Protein AF-A0A7W2XTS5-F1 (afdb_monomer_lite)

Radius of gyration: 16.63 Å; chains: 1; bounding box: 40×27×44 Å

pLDDT: mean 89.91, std 9.78, range [49.19, 97.5]

Sequence (114 aa):
MSKLELIIAEYVSNAEVHASKCEELITEQGLADALEYCQNHKIDPPQCSLTAKSSNAVNLRANAKRMLSEIKWWSRRLEIKAVQDFEMAKIKSGQTSSFISEEAYEYQQNKRVK

Secondary structure (DSSP, 8-state):
--HHHHHHHHHHHTHHHHHHHHHHHHHHT-HHHHHHHHHHTT-PPP---SS--SHHHHHHHHHHHHHHT-HHHHHHHHHHHHHHHHHHHHHHTTS--SSS-HHHHHHHHHHH--

Structure (mmCIF, N/CA/C/O backbone):
data_AF-A0A7W2XTS5-F1
#
_entry.id   AF-A0A7W2XTS5-F1
#
loop_
_atom_site.group_PDB
_atom_site.id
_atom_site.type_symbol
_atom_site.label_atom_id
_atom_site.label_alt_id
_atom_site.label_comp_id
_atom_site.label_asym_id
_atom_site.label_entity_id
_atom_site.label_seq_id
_atom_site.pdbx_PDB_ins_code
_atom_site.Cartn_x
_atom_site.Cartn_y
_atom_site.Cartn_z
_atom_site.occupancy
_atom_site.B_iso_or_equiv
_atom_site.auth_seq_id
_atom_site.auth_comp_id
_atom_site.auth_asym_id
_atom_site.auth_atom_id
_atom_site.pdbx_PDB_model_num
ATOM 1 N N . MET A 1 1 ? 14.884 10.983 -17.966 1.00 65.75 1 MET A N 1
ATOM 2 C CA . MET A 1 1 ? 14.099 10.043 -17.150 1.00 65.75 1 MET A CA 1
ATOM 3 C C . MET A 1 1 ? 14.336 8.644 -17.678 1.00 65.75 1 MET A C 1
ATOM 5 O O . MET A 1 1 ? 14.203 8.450 -18.882 1.00 65.75 1 MET A O 1
ATOM 9 N N . SER A 1 2 ? 14.755 7.712 -16.826 1.00 84.94 2 SER A N 1
ATOM 10 C CA . SER A 1 2 ? 14.965 6.308 -17.195 1.00 84.94 2 SER A CA 1
ATOM 11 C C . SER A 1 2 ? 13.630 5.574 -17.384 1.00 84.94 2 SER A C 1
ATOM 13 O O . SER A 1 2 ? 12.576 6.042 -16.949 1.00 84.94 2 SER A O 1
ATOM 15 N N . LYS A 1 3 ? 13.661 4.393 -18.018 1.00 87.31 3 LYS A N 1
ATOM 16 C CA . LYS A 1 3 ? 12.468 3.540 -18.172 1.00 87.31 3 LYS A CA 1
ATOM 17 C C . LYS A 1 3 ? 11.838 3.190 -16.817 1.00 87.31 3 LYS A C 1
ATOM 19 O O . LYS A 1 3 ? 10.618 3.187 -16.698 1.00 87.31 3 LYS A O 1
ATOM 24 N N . LEU A 1 4 ? 12.667 2.931 -15.806 1.00 87.62 4 LEU A N 1
ATOM 25 C CA . LEU A 1 4 ? 12.215 2.643 -14.448 1.00 87.62 4 LEU A CA 1
ATOM 26 C C . LEU A 1 4 ? 11.528 3.859 -13.808 1.00 87.62 4 LEU A C 1
ATOM 28 O O . LEU A 1 4 ? 10.472 3.708 -13.204 1.00 87.62 4 LEU A O 1
ATOM 32 N N . GLU A 1 5 ? 12.069 5.068 -13.986 1.00 88.25 5 GLU A N 1
ATOM 33 C CA . GLU A 1 5 ? 11.455 6.295 -13.456 1.00 88.25 5 GLU A CA 1
ATOM 34 C C . GLU A 1 5 ? 10.063 6.562 -14.047 1.00 88.25 5 GLU A C 1
ATOM 36 O O . GLU A 1 5 ? 9.175 7.014 -13.326 1.00 88.25 5 GLU A O 1
ATOM 41 N N . LEU A 1 6 ? 9.850 6.247 -15.330 1.00 90.62 6 LEU A N 1
ATOM 42 C CA . LEU A 1 6 ? 8.535 6.368 -15.970 1.00 90.62 6 LEU A CA 1
ATOM 43 C C . LEU A 1 6 ? 7.521 5.370 -15.394 1.00 90.62 6 LEU A C 1
ATOM 45 O O . LEU A 1 6 ? 6.404 5.763 -15.070 1.00 90.62 6 LEU A O 1
ATOM 49 N N . ILE A 1 7 ? 7.923 4.108 -15.205 1.00 91.56 7 ILE A N 1
ATOM 50 C CA . ILE A 1 7 ? 7.065 3.074 -14.600 1.00 91.56 7 ILE A CA 1
ATOM 51 C C . ILE A 1 7 ? 6.717 3.446 -13.154 1.00 91.56 7 ILE A C 1
ATOM 53 O O . ILE A 1 7 ? 5.571 3.323 -12.730 1.00 91.56 7 ILE A O 1
ATOM 57 N N . ILE A 1 8 ? 7.691 3.950 -12.392 1.00 91.69 8 ILE A N 1
ATOM 58 C CA . ILE A 1 8 ? 7.458 4.432 -11.028 1.00 91.69 8 ILE A CA 1
ATOM 59 C C . ILE A 1 8 ? 6.450 5.584 -11.026 1.00 91.69 8 ILE A C 1
ATOM 61 O O . ILE A 1 8 ? 5.528 5.574 -10.213 1.00 91.69 8 ILE A O 1
ATOM 65 N N . ALA A 1 9 ? 6.600 6.563 -11.922 1.00 91.62 9 ALA A N 1
ATOM 66 C CA . ALA A 1 9 ? 5.674 7.688 -12.014 1.00 91.62 9 ALA A CA 1
ATOM 67 C C . ALA A 1 9 ? 4.243 7.226 -12.337 1.00 91.62 9 ALA A C 1
ATOM 69 O O . ALA A 1 9 ? 3.296 7.707 -11.716 1.00 91.62 9 ALA A O 1
ATOM 70 N N . GLU A 1 10 ? 4.087 6.252 -13.239 1.00 92.75 10 GLU A N 1
ATOM 71 C CA . GLU A 1 10 ? 2.794 5.644 -13.565 1.00 92.75 10 GLU A CA 1
ATOM 72 C C . GLU A 1 10 ? 2.160 4.977 -12.336 1.00 92.75 10 GLU A C 1
ATOM 74 O O . GLU A 1 10 ? 1.020 5.279 -11.985 1.00 92.75 10 GLU A O 1
ATOM 79 N N . TYR A 1 11 ? 2.911 4.146 -11.611 1.00 93.44 11 TYR A N 1
ATOM 80 C CA . TYR A 1 11 ? 2.419 3.489 -10.397 1.00 93.44 11 TYR A CA 1
ATOM 81 C C . TYR A 1 11 ? 2.027 4.502 -9.319 1.00 93.44 11 TYR A C 1
ATOM 83 O O . TYR A 1 11 ? 0.949 4.412 -8.736 1.00 93.44 11 TYR A O 1
ATOM 91 N N . VAL A 1 12 ? 2.889 5.487 -9.062 1.00 94.19 12 VAL A N 1
ATOM 92 C CA . VAL A 1 12 ? 2.682 6.498 -8.017 1.00 94.19 12 VAL A CA 1
ATOM 93 C C . VAL A 1 12 ? 1.521 7.437 -8.351 1.00 94.19 12 VAL A C 1
ATOM 95 O O . VAL A 1 12 ? 0.863 7.908 -7.424 1.00 94.19 12 VAL A O 1
ATOM 98 N N . SER A 1 13 ? 1.213 7.662 -9.633 1.00 93.69 13 SER A N 1
ATOM 99 C CA . SER A 1 13 ? 0.061 8.479 -10.043 1.00 93.69 13 SER A CA 1
ATOM 100 C C . SER A 1 13 ? -1.280 7.929 -9.538 1.00 93.69 13 SER A C 1
ATOM 102 O O . SER A 1 13 ? -2.201 8.697 -9.278 1.00 93.69 13 SER A O 1
ATOM 104 N N . ASN A 1 14 ? -1.360 6.619 -9.279 1.00 94.44 14 ASN A N 1
ATOM 105 C CA . ASN A 1 14 ? -2.556 5.965 -8.745 1.00 94.44 14 ASN A CA 1
ATOM 106 C C . ASN A 1 14 ? -2.645 5.999 -7.207 1.00 94.44 14 ASN A C 1
ATOM 108 O O . ASN A 1 14 ? -3.614 5.498 -6.638 1.00 94.44 14 ASN A O 1
ATOM 112 N N . ALA A 1 15 ? -1.658 6.569 -6.505 1.00 96.50 15 ALA A N 1
ATOM 113 C CA . ALA A 1 15 ? -1.612 6.551 -5.040 1.00 96.50 15 ALA A CA 1
ATOM 114 C C . ALA A 1 15 ? -2.839 7.205 -4.388 1.00 96.50 15 ALA A C 1
ATOM 116 O O . ALA A 1 15 ? -3.326 6.709 -3.373 1.00 96.50 15 ALA A O 1
ATOM 117 N N . GLU A 1 16 ? -3.348 8.288 -4.976 1.00 96.75 16 GLU A N 1
ATOM 118 C CA . GLU A 1 16 ? -4.557 8.966 -4.501 1.00 96.75 16 GLU A CA 1
ATOM 119 C C . GLU A 1 16 ? -5.791 8.069 -4.627 1.00 96.75 16 GLU A C 1
ATOM 121 O O . GLU A 1 16 ? -6.523 7.901 -3.657 1.00 96.75 16 GLU A O 1
ATOM 126 N N . VAL A 1 17 ? -5.949 7.388 -5.766 1.00 97.25 17 VAL A N 1
ATOM 127 C CA . VAL A 1 17 ? -7.052 6.443 -6.001 1.00 97.25 17 VAL A CA 1
ATOM 128 C C . VAL A 1 17 ? -7.053 5.328 -4.954 1.00 97.25 17 VAL A C 1
ATOM 130 O O . VAL A 1 17 ? -8.101 5.001 -4.399 1.00 97.25 17 VAL A O 1
ATOM 133 N N . HIS A 1 18 ? -5.887 4.755 -4.639 1.00 97.50 18 HIS A N 1
ATOM 134 C CA . HIS A 1 18 ? -5.795 3.717 -3.609 1.00 97.50 18 HIS A CA 1
ATOM 135 C C . HIS A 1 18 ? -6.086 4.254 -2.201 1.00 97.50 18 HIS A C 1
ATOM 137 O O . HIS A 1 18 ? -6.780 3.582 -1.437 1.00 97.50 18 HIS A O 1
ATOM 143 N N . ALA A 1 19 ? -5.600 5.453 -1.866 1.00 97.31 19 ALA A N 1
ATOM 144 C CA . ALA A 1 19 ? -5.856 6.085 -0.575 1.00 97.31 19 ALA A CA 1
ATOM 145 C C . ALA A 1 19 ? -7.354 6.346 -0.363 1.00 97.31 19 ALA A C 1
ATOM 147 O O . ALA A 1 19 ? -7.914 5.911 0.646 1.00 97.31 19 ALA A O 1
ATOM 148 N N . SER A 1 20 ? -8.014 6.962 -1.349 1.00 97.44 20 SER A N 1
ATOM 149 C CA . SER A 1 20 ? -9.459 7.199 -1.325 1.00 97.44 20 SER A CA 1
ATOM 150 C C . SER A 1 20 ? -10.237 5.888 -1.265 1.00 97.44 20 SER A C 1
ATOM 152 O O . SER A 1 20 ? -11.152 5.754 -0.455 1.00 97.44 20 SER A O 1
ATOM 154 N N . LYS A 1 21 ? -9.837 4.869 -2.041 1.00 97.50 21 LYS A N 1
ATOM 155 C CA . LYS A 1 21 ? -10.543 3.585 -2.015 1.00 97.50 21 LYS A CA 1
ATOM 156 C C . LYS A 1 21 ? -10.448 2.892 -0.658 1.00 97.50 21 LYS A C 1
ATOM 158 O O . LYS A 1 21 ? -11.423 2.308 -0.193 1.00 97.50 21 LYS A O 1
ATOM 163 N N . CYS A 1 22 ? -9.292 2.952 -0.005 1.00 97.00 22 CYS A N 1
ATOM 164 C CA . CYS A 1 22 ? -9.147 2.402 1.337 1.00 97.00 22 CYS A CA 1
ATOM 165 C C . CYS A 1 22 ? -9.928 3.191 2.386 1.00 97.00 22 CYS A C 1
ATOM 167 O O . CYS A 1 22 ? -10.458 2.576 3.307 1.00 97.00 22 CYS A O 1
ATOM 169 N N . GLU A 1 23 ? -10.034 4.512 2.256 1.00 97.06 23 GLU A N 1
ATOM 170 C CA . GLU A 1 23 ? -10.881 5.326 3.130 1.00 97.06 23 GLU A CA 1
ATOM 171 C C . GLU A 1 23 ? -12.365 4.935 3.023 1.00 97.06 23 GLU A C 1
ATOM 173 O O . GLU A 1 23 ? -13.020 4.740 4.052 1.00 97.06 23 GLU A O 1
ATOM 178 N N . GLU A 1 24 ? -12.864 4.712 1.802 1.00 97.50 24 GLU A N 1
ATOM 179 C CA . GLU A 1 24 ? -14.210 4.172 1.561 1.00 97.50 24 GLU A CA 1
ATOM 180 C C . GLU A 1 24 ? -14.386 2.799 2.223 1.00 97.50 24 GLU A C 1
ATOM 182 O O . GLU A 1 24 ? -15.290 2.610 3.038 1.00 97.50 24 GLU A O 1
ATOM 187 N N . LEU A 1 25 ? -13.482 1.850 1.944 1.00 97.38 25 LEU A N 1
ATOM 188 C CA . LEU A 1 25 ? -13.553 0.490 2.492 1.00 97.38 25 LEU A CA 1
ATOM 189 C C . LEU A 1 25 ? -13.539 0.490 4.024 1.00 97.38 25 LEU A C 1
ATOM 191 O O . LEU A 1 25 ? -14.336 -0.208 4.647 1.00 97.38 25 LEU A O 1
ATOM 195 N N . ILE A 1 26 ? -12.679 1.304 4.646 1.00 96.38 26 ILE A N 1
ATOM 196 C CA . ILE A 1 26 ? -12.596 1.432 6.109 1.00 96.38 26 ILE A CA 1
ATOM 197 C C . ILE A 1 26 ? -13.909 1.944 6.704 1.00 96.38 26 ILE A C 1
ATOM 199 O O . ILE A 1 26 ? -14.261 1.541 7.818 1.00 96.38 26 ILE A O 1
ATOM 203 N N . THR A 1 27 ? -14.591 2.840 5.993 1.00 95.75 27 THR A N 1
ATOM 204 C CA . THR A 1 27 ? -15.829 3.481 6.441 1.00 95.75 27 THR A CA 1
ATOM 205 C C . THR A 1 27 ? -17.035 2.559 6.276 1.00 95.75 27 THR A C 1
ATOM 207 O O . THR A 1 27 ? -17.866 2.484 7.179 1.00 95.75 27 THR A O 1
ATOM 210 N N . GLU A 1 28 ? -17.120 1.832 5.162 1.00 96.00 28 GLU A N 1
ATOM 211 C CA . GLU A 1 28 ? -18.292 1.020 4.812 1.00 96.00 28 GLU A CA 1
ATOM 212 C C . GLU A 1 28 ? -18.222 -0.422 5.330 1.00 96.00 28 GLU A C 1
ATOM 214 O O . GLU A 1 28 ? -19.217 -0.956 5.818 1.00 96.00 28 GLU A O 1
ATOM 219 N N . GLN A 1 29 ? -17.060 -1.064 5.204 1.00 94.25 29 GLN A N 1
ATOM 220 C CA . GLN A 1 29 ? -16.895 -2.517 5.375 1.00 94.25 29 GLN A CA 1
ATOM 221 C C . GLN A 1 29 ? -15.962 -2.838 6.550 1.00 94.25 29 GLN A C 1
ATOM 223 O O . GLN A 1 29 ? -16.188 -3.770 7.322 1.00 94.25 29 GLN A O 1
ATOM 228 N N . GLY A 1 30 ? -14.977 -1.969 6.774 1.00 94.44 30 GLY A N 1
ATOM 229 C CA . GLY A 1 30 ? -14.073 -2.002 7.908 1.00 94.44 30 GLY A CA 1
ATOM 230 C C . GLY A 1 30 ? -12.610 -2.154 7.505 1.00 94.44 30 GLY A C 1
ATOM 231 O O . GLY A 1 30 ? -12.216 -2.118 6.344 1.00 94.44 30 GLY A O 1
ATOM 232 N N . LEU A 1 31 ? -11.751 -2.293 8.520 1.00 95.88 31 LEU A N 1
ATOM 233 C CA . LEU A 1 31 ? -10.302 -2.371 8.309 1.00 95.88 31 LEU A CA 1
ATOM 234 C C . LEU A 1 31 ? -9.876 -3.678 7.621 1.00 95.88 31 LEU A C 1
ATOM 236 O O . LEU A 1 31 ? -8.864 -3.677 6.932 1.00 95.88 31 LEU A O 1
ATOM 240 N N . ALA A 1 32 ? -10.605 -4.779 7.816 1.00 96.50 32 ALA A N 1
ATOM 241 C CA . ALA A 1 32 ? -10.241 -6.074 7.242 1.00 96.50 32 ALA A CA 1
ATOM 242 C C . ALA A 1 32 ? -10.207 -6.015 5.706 1.00 96.50 32 ALA A C 1
ATOM 244 O O . ALA A 1 32 ? -9.181 -6.349 5.115 1.00 96.50 32 ALA A O 1
ATOM 245 N N . ASP A 1 33 ? -11.259 -5.477 5.089 1.00 97.00 33 ASP A N 1
ATOM 246 C CA . ASP A 1 33 ? -11.384 -5.343 3.635 1.00 97.00 33 ASP A CA 1
ATOM 247 C C . ASP A 1 33 ? -10.331 -4.400 3.048 1.00 97.00 33 ASP A C 1
ATOM 249 O O . ASP A 1 33 ? -9.759 -4.659 1.992 1.00 97.00 33 ASP A O 1
ATOM 253 N N . ALA A 1 34 ? -9.988 -3.326 3.764 1.00 96.88 34 ALA A N 1
ATOM 254 C CA . ALA A 1 34 ? -8.921 -2.425 3.337 1.00 96.88 34 ALA A CA 1
ATOM 255 C C . ALA A 1 34 ? -7.527 -3.089 3.379 1.00 96.88 34 ALA A C 1
ATOM 257 O O . ALA A 1 34 ? -6.681 -2.814 2.524 1.00 96.88 34 ALA A O 1
ATOM 258 N N . LEU A 1 35 ? -7.274 -3.985 4.341 1.00 96.62 35 LEU A N 1
ATOM 259 C CA . LEU A 1 35 ? -6.036 -4.775 4.382 1.00 96.62 35 LEU A CA 1
ATOM 260 C C . LEU A 1 35 ? -6.012 -5.828 3.265 1.00 96.62 35 LEU A C 1
ATOM 262 O O . LEU A 1 35 ? -4.971 -6.019 2.634 1.00 96.62 35 LEU A O 1
ATOM 266 N N . GLU A 1 36 ? -7.145 -6.473 2.989 1.00 96.94 36 GLU A N 1
ATOM 267 C CA . GLU A 1 36 ? -7.287 -7.429 1.887 1.00 96.94 36 GLU A CA 1
ATOM 268 C C . GLU A 1 36 ? -7.095 -6.749 0.524 1.00 96.94 36 GLU A C 1
ATOM 270 O O . GLU A 1 36 ? -6.370 -7.256 -0.333 1.00 96.94 36 GLU A O 1
ATOM 275 N N . TYR A 1 37 ? -7.639 -5.543 0.346 1.00 97.25 37 TYR A N 1
ATOM 276 C CA . TYR A 1 37 ? -7.427 -4.726 -0.847 1.00 97.25 37 TYR A CA 1
ATOM 277 C C . TYR A 1 37 ? -5.935 -4.516 -1.146 1.00 97.25 37 TYR A C 1
ATOM 279 O O . TYR A 1 37 ? -5.510 -4.656 -2.296 1.00 97.25 37 TYR A O 1
ATOM 287 N N . CYS A 1 38 ? -5.117 -4.253 -0.121 1.00 96.06 38 CYS A N 1
ATOM 288 C CA . CYS A 1 38 ? -3.664 -4.136 -0.278 1.00 96.06 38 CYS A CA 1
ATOM 289 C C . CYS A 1 38 ? -3.036 -5.448 -0.766 1.00 96.06 38 CYS A C 1
ATOM 291 O O . CYS A 1 38 ? -2.257 -5.452 -1.721 1.00 96.06 38 CYS A O 1
ATOM 293 N N . GLN A 1 39 ? -3.410 -6.572 -0.150 1.00 95.19 39 GLN A N 1
ATOM 294 C CA . GLN A 1 39 ? -2.888 -7.897 -0.500 1.00 95.19 39 GLN A CA 1
ATOM 295 C C . GLN A 1 39 ? -3.261 -8.306 -1.930 1.00 95.19 39 GLN A C 1
ATOM 297 O O . GLN A 1 39 ? -2.427 -8.861 -2.653 1.00 95.19 39 GLN A O 1
ATOM 302 N N . ASN A 1 40 ? -4.474 -7.971 -2.373 1.00 96.25 40 ASN A N 1
ATOM 303 C CA . ASN A 1 40 ? -4.929 -8.192 -3.746 1.00 96.25 40 ASN A CA 1
ATOM 304 C C . ASN A 1 40 ? -4.082 -7.411 -4.760 1.00 96.25 40 ASN A C 1
ATOM 306 O O . ASN A 1 40 ? -3.740 -7.942 -5.817 1.00 96.25 40 ASN A O 1
ATOM 310 N N . HIS A 1 41 ? -3.622 -6.216 -4.386 1.00 94.31 41 HIS A N 1
ATOM 311 C CA . HIS A 1 41 ? -2.675 -5.412 -5.165 1.00 94.31 41 HIS A CA 1
ATOM 312 C C . HIS A 1 41 ? -1.203 -5.797 -4.949 1.00 94.31 41 HIS A C 1
ATOM 314 O O . HIS A 1 41 ? -0.308 -5.114 -5.446 1.00 94.31 41 HIS A O 1
ATOM 320 N N . LYS A 1 42 ? -0.927 -6.902 -4.242 1.00 94.50 42 LYS A N 1
ATOM 321 C CA . LYS A 1 42 ? 0.431 -7.365 -3.903 1.00 94.50 42 LYS A CA 1
ATOM 322 C C . LYS A 1 42 ? 1.250 -6.301 -3.165 1.00 94.50 42 LYS A C 1
ATOM 324 O O . LYS A 1 42 ? 2.453 -6.184 -3.377 1.00 94.50 42 LYS A O 1
ATOM 329 N N . ILE A 1 43 ? 0.587 -5.514 -2.322 1.00 94.38 43 ILE A N 1
ATOM 330 C CA . ILE A 1 43 ? 1.210 -4.535 -1.436 1.00 94.38 43 ILE A CA 1
ATOM 331 C C . ILE A 1 43 ? 1.080 -5.038 -0.007 1.00 94.38 43 ILE A C 1
ATOM 333 O O . ILE A 1 43 ? -0.017 -5.353 0.452 1.00 94.38 43 ILE A O 1
ATOM 337 N N . ASP A 1 44 ? 2.205 -5.078 0.705 1.00 93.12 44 ASP A N 1
ATOM 338 C CA . ASP A 1 44 ? 2.222 -5.492 2.103 1.00 93.12 44 ASP A CA 1
ATOM 339 C C . ASP A 1 44 ? 1.446 -4.490 2.972 1.00 93.12 44 ASP A C 1
ATOM 341 O O . ASP A 1 44 ? 1.856 -3.323 3.093 1.00 93.12 44 ASP A O 1
ATOM 345 N N . PRO A 1 45 ? 0.337 -4.918 3.602 1.00 93.69 45 PRO A N 1
ATOM 346 C CA . PRO A 1 45 ? -0.471 -4.027 4.412 1.00 93.69 45 PRO A CA 1
ATOM 347 C C . PRO A 1 45 ? 0.224 -3.671 5.738 1.00 93.69 45 PRO A C 1
ATOM 349 O O . PRO A 1 45 ? 1.119 -4.392 6.208 1.00 93.69 45 PRO A O 1
ATOM 352 N N . PRO A 1 46 ? -0.207 -2.583 6.405 1.00 94.25 46 PRO A N 1
ATOM 353 C CA . PRO A 1 46 ? 0.210 -2.283 7.768 1.00 94.25 46 PRO A CA 1
ATOM 354 C C . PRO A 1 46 ? -0.101 -3.449 8.714 1.00 94.25 46 PRO A C 1
ATOM 356 O O . PRO A 1 46 ? -1.211 -3.979 8.743 1.00 94.25 46 PRO A O 1
ATOM 359 N N . GLN A 1 47 ? 0.889 -3.840 9.513 1.00 93.12 47 GLN A N 1
ATOM 360 C CA . GLN A 1 47 ? 0.765 -4.978 10.417 1.00 93.12 47 GLN A CA 1
ATOM 361 C C . GLN A 1 47 ? -0.062 -4.595 11.646 1.00 93.12 47 GLN A C 1
ATOM 363 O O . GLN A 1 47 ? 0.347 -3.764 12.459 1.00 93.12 47 GLN A O 1
ATOM 368 N N . CYS A 1 48 ? -1.227 -5.217 11.798 1.00 94.19 48 CYS A N 1
ATOM 369 C CA . CYS A 1 48 ? -2.057 -5.080 12.986 1.00 94.19 48 CYS A CA 1
ATOM 370 C C . CYS A 1 48 ? -2.845 -6.368 13.247 1.00 94.19 48 CYS A C 1
ATOM 372 O O . CYS A 1 48 ? -3.130 -7.141 12.335 1.00 94.19 48 CYS A O 1
ATOM 374 N N . SER A 1 49 ? -3.202 -6.606 14.510 1.00 92.88 49 SER A N 1
ATOM 375 C CA . SER A 1 49 ? -4.109 -7.697 14.866 1.00 92.88 49 SER A CA 1
ATOM 376 C C . SER A 1 49 ? -5.552 -7.201 14.837 1.00 92.88 49 SER A C 1
ATOM 378 O O . SER A 1 49 ? -5.893 -6.233 15.524 1.00 92.88 49 SER A O 1
ATOM 380 N N . LEU A 1 50 ? -6.402 -7.889 14.072 1.00 92.62 50 LEU A N 1
ATOM 381 C CA . LEU A 1 50 ? -7.830 -7.579 13.974 1.00 92.62 50 LEU A CA 1
ATOM 382 C C . LEU A 1 50 ? -8.625 -8.029 15.208 1.00 92.62 50 LEU A C 1
ATOM 384 O O . LEU A 1 50 ? -9.624 -7.406 15.554 1.00 92.62 50 LEU A O 1
ATOM 388 N N . THR A 1 51 ? -8.169 -9.078 15.895 1.00 93.69 51 THR A N 1
ATOM 389 C CA . THR A 1 51 ? -8.915 -9.738 16.980 1.00 93.69 51 THR A CA 1
ATOM 390 C C . THR A 1 51 ? -8.383 -9.420 18.376 1.00 93.69 51 THR A C 1
ATOM 392 O O . THR A 1 51 ? -9.111 -9.565 19.360 1.00 93.69 51 THR A O 1
ATOM 395 N N . ALA A 1 52 ? -7.131 -8.967 18.498 1.00 94.50 52 ALA A N 1
ATOM 396 C CA . ALA A 1 52 ? -6.552 -8.651 19.796 1.00 94.50 52 ALA A CA 1
ATOM 397 C C . ALA A 1 52 ? -7.231 -7.431 20.449 1.00 94.50 52 ALA A C 1
ATOM 399 O O . ALA A 1 52 ? -7.460 -6.384 19.829 1.00 94.50 52 ALA A O 1
ATOM 400 N N . LYS A 1 53 ? -7.514 -7.572 21.750 1.00 93.94 53 LYS A N 1
ATOM 401 C CA . LYS A 1 53 ? -8.239 -6.586 22.570 1.00 93.94 53 LYS A CA 1
ATOM 402 C C . LYS A 1 53 ? -7.332 -5.662 23.391 1.00 93.94 53 LYS A C 1
ATOM 404 O O . LYS A 1 53 ? -7.836 -4.809 24.110 1.00 93.94 53 LYS A O 1
ATOM 409 N N . SER A 1 54 ? -6.010 -5.828 23.320 1.00 96.06 54 SER A N 1
ATOM 410 C CA . SER A 1 54 ? -5.084 -4.970 24.065 1.00 96.06 54 SER A CA 1
ATOM 411 C C . SER A 1 54 ? -5.136 -3.526 23.555 1.00 96.06 54 SER A C 1
ATOM 413 O O . SER A 1 54 ? -5.388 -3.283 22.374 1.00 96.06 54 SER A O 1
ATOM 415 N N . SER A 1 55 ? -4.841 -2.562 24.432 1.00 94.88 55 SER A N 1
ATOM 416 C CA . SER A 1 55 ? -4.742 -1.143 24.049 1.00 94.88 55 SER A CA 1
ATOM 417 C C . SER A 1 55 ? -3.750 -0.937 22.893 1.00 94.88 55 SER A C 1
ATOM 419 O O . SER A 1 55 ? -4.046 -0.246 21.920 1.00 94.88 55 SER A O 1
ATOM 421 N N . ASN A 1 56 ? -2.623 -1.657 22.914 1.00 95.69 56 ASN A N 1
ATOM 422 C CA . ASN A 1 56 ? -1.665 -1.645 21.810 1.00 95.69 56 ASN A CA 1
ATOM 423 C C . ASN A 1 56 ? -2.289 -2.109 20.480 1.00 95.69 56 ASN A C 1
ATOM 425 O O . ASN A 1 56 ? -2.079 -1.479 19.448 1.00 95.69 56 ASN A O 1
ATOM 429 N N . ALA A 1 57 ? -3.099 -3.172 20.487 1.00 94.75 57 ALA A N 1
ATOM 430 C CA . ALA A 1 57 ? -3.773 -3.643 19.278 1.00 94.75 57 ALA A CA 1
ATOM 431 C C . ALA A 1 57 ? -4.798 -2.629 18.742 1.00 94.75 57 ALA A C 1
ATOM 433 O O . ALA A 1 57 ? -4.920 -2.475 17.528 1.00 94.75 57 ALA A O 1
ATOM 434 N N . VAL A 1 58 ? -5.501 -1.909 19.623 1.00 95.44 58 VAL A N 1
ATOM 435 C CA . VAL A 1 58 ? -6.395 -0.804 19.229 1.00 95.44 58 VAL A CA 1
ATOM 436 C C . VAL A 1 58 ? -5.600 0.309 18.543 1.00 95.44 58 VAL A C 1
ATOM 438 O O . VAL A 1 58 ? -5.978 0.744 17.455 1.00 95.44 58 VAL A O 1
ATOM 441 N N . ASN A 1 59 ? -4.463 0.707 19.119 1.00 95.88 59 ASN A N 1
ATOM 442 C CA . ASN A 1 59 ? -3.598 1.745 18.556 1.00 95.88 59 ASN A CA 1
ATOM 443 C C . ASN A 1 59 ? -3.010 1.336 17.199 1.00 95.88 59 ASN A C 1
ATOM 445 O O . ASN A 1 59 ? -3.005 2.136 16.265 1.00 95.88 59 ASN A O 1
ATOM 449 N N . LEU A 1 60 ? -2.571 0.082 17.056 1.00 96.88 60 LEU A N 1
ATOM 450 C CA . LEU A 1 60 ? -2.074 -0.443 15.782 1.00 96.88 60 LEU A CA 1
ATOM 451 C C . LEU A 1 60 ? -3.160 -0.435 14.702 1.00 96.88 60 LEU A C 1
ATOM 453 O O . LEU A 1 6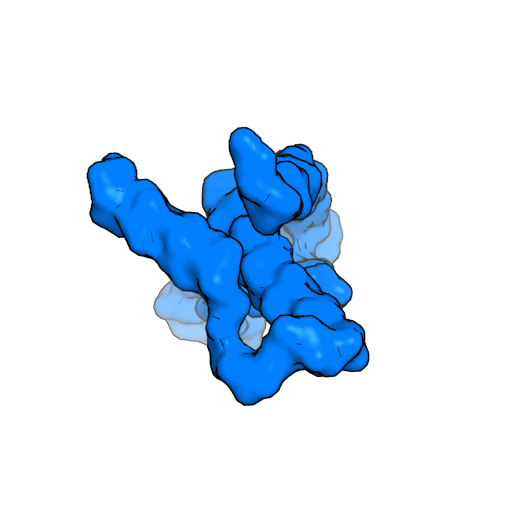0 ? -2.879 -0.048 13.572 1.00 96.88 60 LEU A O 1
ATOM 457 N N . ARG A 1 61 ? -4.404 -0.794 15.043 1.00 97.25 61 ARG A N 1
ATOM 458 C CA . ARG A 1 61 ? -5.538 -0.716 14.108 1.00 97.25 61 ARG A CA 1
ATOM 459 C C . ARG A 1 61 ? -5.860 0.725 13.711 1.00 97.25 61 ARG A C 1
ATOM 461 O O . ARG A 1 61 ? -6.110 0.982 12.538 1.00 97.25 61 ARG A O 1
ATOM 468 N N . ALA A 1 62 ? -5.830 1.666 14.653 1.00 96.06 62 ALA A N 1
ATOM 469 C CA . ALA A 1 62 ? -6.038 3.084 14.355 1.00 96.06 62 ALA A CA 1
ATOM 470 C C . ALA A 1 62 ? -4.938 3.638 13.434 1.00 96.06 62 ALA A C 1
ATOM 472 O O . ALA A 1 62 ? -5.231 4.323 12.455 1.00 96.06 62 ALA A O 1
ATOM 473 N N . ASN A 1 63 ? -3.677 3.282 13.696 1.00 96.44 63 ASN A N 1
ATOM 474 C CA . ASN A 1 63 ? -2.560 3.679 12.847 1.00 96.44 63 ASN A CA 1
ATOM 475 C C . ASN A 1 63 ? -2.654 3.045 11.452 1.00 96.44 63 ASN A C 1
ATOM 477 O O . ASN A 1 63 ? -2.445 3.737 10.463 1.00 96.44 63 ASN A O 1
ATOM 481 N N . ALA A 1 64 ? -3.028 1.765 11.360 1.00 96.75 64 ALA A N 1
ATOM 482 C CA . ALA A 1 64 ? -3.244 1.089 10.084 1.00 96.75 64 ALA A CA 1
ATOM 483 C C . ALA A 1 64 ? -4.312 1.802 9.244 1.00 96.75 64 ALA A C 1
ATOM 485 O O . ALA A 1 64 ? -4.048 2.103 8.086 1.00 96.75 64 ALA A O 1
ATOM 486 N N . LYS A 1 65 ? -5.465 2.150 9.837 1.00 96.88 65 LYS A N 1
ATOM 487 C CA . LYS A 1 65 ? -6.511 2.928 9.151 1.00 96.88 65 LYS A CA 1
ATOM 488 C C . LYS A 1 65 ? -5.962 4.235 8.586 1.00 96.88 65 LYS A C 1
ATOM 490 O O . LYS A 1 65 ? -6.103 4.493 7.401 1.00 96.88 65 LYS A O 1
ATOM 495 N N . ARG A 1 66 ? -5.274 5.016 9.425 1.00 96.31 66 ARG A N 1
ATOM 496 C CA . ARG A 1 66 ? -4.674 6.289 9.014 1.00 96.31 66 ARG A CA 1
ATOM 497 C C . ARG A 1 66 ? -3.685 6.103 7.861 1.00 96.31 66 ARG A C 1
ATOM 499 O O . ARG A 1 66 ? -3.777 6.806 6.868 1.00 96.31 66 ARG A O 1
ATOM 506 N N . MET A 1 67 ? -2.771 5.138 7.971 1.00 96.94 67 MET A N 1
ATOM 507 C CA . MET A 1 67 ? -1.766 4.864 6.938 1.00 96.94 67 MET A CA 1
ATOM 508 C C . MET A 1 67 ? -2.401 4.466 5.602 1.00 96.94 67 MET A C 1
ATOM 510 O O . MET A 1 67 ? -1.940 4.911 4.559 1.00 96.94 67 MET A O 1
ATOM 514 N N . LEU A 1 68 ? -3.456 3.650 5.625 1.00 97.00 68 LEU A N 1
ATOM 515 C CA . LEU A 1 68 ? -4.152 3.219 4.410 1.00 97.00 68 LEU A CA 1
ATOM 516 C C . LEU A 1 68 ? -4.911 4.355 3.714 1.00 97.00 68 LEU A C 1
ATOM 518 O O . LEU A 1 68 ? -5.119 4.278 2.510 1.00 97.00 68 LEU A O 1
ATOM 522 N N . SER A 1 69 ? -5.273 5.413 4.434 1.00 96.00 69 SER A N 1
ATOM 523 C CA . SER A 1 69 ? -5.867 6.627 3.859 1.00 96.00 69 SER A CA 1
ATOM 524 C C . SER A 1 69 ? -4.819 7.678 3.457 1.00 96.00 69 SER A C 1
ATOM 526 O O . SER A 1 69 ? -5.163 8.738 2.944 1.00 96.00 69 SER A O 1
ATOM 528 N N . GLU A 1 70 ? -3.522 7.429 3.672 1.00 96.69 70 GLU A N 1
ATOM 529 C CA . GLU A 1 70 ? -2.463 8.388 3.352 1.00 96.69 70 GLU A CA 1
ATOM 530 C C . GLU A 1 70 ? -1.885 8.161 1.950 1.00 96.69 70 GLU A C 1
ATOM 532 O O . GLU A 1 70 ? -1.202 7.167 1.689 1.00 96.69 70 GLU A O 1
ATOM 537 N N . ILE A 1 71 ? -2.021 9.165 1.076 1.00 97.12 71 ILE A N 1
ATOM 538 C CA . ILE A 1 71 ? -1.414 9.169 -0.268 1.00 97.12 71 ILE A CA 1
ATOM 539 C C . ILE A 1 71 ? 0.093 8.892 -0.189 1.00 97.12 71 ILE A C 1
ATOM 541 O O . ILE A 1 71 ? 0.616 8.057 -0.919 1.00 97.12 71 ILE A O 1
ATOM 545 N N . LYS A 1 72 ? 0.801 9.531 0.755 1.00 95.56 72 LYS A N 1
ATOM 546 C CA . LYS A 1 72 ? 2.255 9.354 0.931 1.00 95.56 72 LYS A CA 1
ATOM 547 C C . LYS A 1 72 ? 2.645 7.906 1.230 1.00 95.56 72 LYS A C 1
ATOM 549 O O . LYS A 1 72 ? 3.705 7.456 0.787 1.00 95.56 72 LYS A O 1
ATOM 554 N N . TRP A 1 73 ? 1.823 7.187 1.995 1.00 96.38 73 TRP A N 1
ATOM 555 C CA . TRP A 1 73 ? 2.069 5.781 2.293 1.00 96.38 73 TRP A CA 1
ATOM 556 C C . TRP A 1 73 ? 1.929 4.937 1.024 1.00 96.38 73 TRP A C 1
ATOM 558 O O . TRP A 1 73 ? 2.841 4.171 0.698 1.00 96.38 73 TRP A O 1
ATOM 568 N N . TRP A 1 74 ? 0.854 5.156 0.262 1.00 97.31 74 TRP A N 1
ATOM 569 C CA . TRP A 1 74 ? 0.619 4.493 -1.019 1.00 97.31 74 TRP A CA 1
ATOM 570 C C . TRP A 1 74 ? 1.708 4.781 -2.041 1.00 97.31 74 TRP A C 1
ATOM 572 O O . TRP A 1 74 ? 2.252 3.836 -2.604 1.00 97.31 74 TRP A O 1
ATOM 582 N N . SER A 1 75 ? 2.109 6.042 -2.222 1.00 96.12 75 SER A N 1
ATOM 583 C CA . SER A 1 75 ? 3.192 6.410 -3.139 1.00 96.12 75 SER A CA 1
ATOM 584 C C . SER A 1 75 ? 4.466 5.625 -2.833 1.00 96.12 75 SER A C 1
ATOM 586 O O . SER A 1 75 ? 5.078 5.058 -3.733 1.00 96.12 75 SER A O 1
ATOM 588 N N . ARG A 1 76 ? 4.838 5.509 -1.551 1.00 94.50 76 ARG A N 1
ATOM 589 C CA . ARG A 1 76 ? 6.038 4.765 -1.149 1.00 94.50 76 ARG A CA 1
ATOM 590 C C . ARG A 1 76 ? 5.916 3.264 -1.415 1.00 94.50 76 ARG A C 1
ATOM 592 O O . ARG A 1 76 ? 6.904 2.634 -1.783 1.00 94.50 76 ARG A O 1
ATOM 599 N N . ARG A 1 77 ? 4.737 2.673 -1.205 1.00 95.81 77 ARG A N 1
ATOM 600 C CA . ARG A 1 77 ? 4.504 1.241 -1.457 1.00 95.81 77 ARG A CA 1
ATOM 601 C C . ARG A 1 77 ? 4.450 0.914 -2.944 1.00 95.81 77 ARG A C 1
ATOM 603 O O . ARG A 1 77 ? 5.060 -0.065 -3.361 1.00 95.81 77 ARG A O 1
ATOM 610 N N . LEU A 1 78 ? 3.785 1.754 -3.727 1.00 95.38 78 LEU A N 1
ATOM 611 C CA . LEU A 1 78 ? 3.677 1.632 -5.178 1.00 95.38 78 LEU A CA 1
ATOM 612 C C . LEU A 1 78 ? 5.032 1.810 -5.862 1.00 95.38 78 LEU A C 1
ATOM 614 O O . LEU A 1 78 ? 5.342 1.059 -6.777 1.00 95.38 78 LEU A O 1
ATOM 618 N N . GLU A 1 79 ? 5.876 2.719 -5.370 1.00 94.25 79 GLU A N 1
ATOM 619 C CA . GLU A 1 79 ? 7.255 2.865 -5.844 1.00 94.25 79 GLU A CA 1
ATOM 620 C C . GLU A 1 79 ? 8.069 1.577 -5.631 1.00 94.25 79 GLU A C 1
ATOM 622 O O . GLU A 1 79 ? 8.686 1.067 -6.564 1.00 94.25 79 GLU A O 1
ATOM 627 N N . ILE A 1 80 ? 8.037 1.012 -4.416 1.00 92.19 80 ILE A N 1
ATOM 628 C CA . ILE A 1 80 ? 8.739 -0.246 -4.108 1.00 92.19 80 ILE A CA 1
ATOM 629 C C . ILE A 1 80 ? 8.226 -1.374 -5.008 1.00 92.19 80 ILE A C 1
ATOM 631 O O . ILE A 1 80 ? 9.027 -2.125 -5.565 1.00 92.19 80 ILE A O 1
ATOM 635 N N . LYS A 1 81 ? 6.905 -1.465 -5.182 1.00 92.62 81 LYS A N 1
ATOM 636 C CA . LYS A 1 81 ? 6.277 -2.458 -6.050 1.00 92.62 81 LYS A CA 1
ATOM 637 C C . LYS A 1 81 ? 6.706 -2.297 -7.511 1.00 92.62 81 LYS A C 1
ATOM 639 O O . LYS A 1 81 ? 7.067 -3.286 -8.135 1.00 92.62 81 LYS A O 1
ATOM 644 N N . ALA A 1 82 ? 6.729 -1.073 -8.037 1.00 92.88 82 ALA A N 1
ATOM 645 C CA . ALA A 1 82 ? 7.161 -0.787 -9.404 1.00 92.88 82 ALA A CA 1
ATOM 646 C C . ALA A 1 82 ? 8.606 -1.242 -9.657 1.00 92.88 82 ALA A C 1
ATOM 648 O O . ALA A 1 82 ? 8.888 -1.868 -10.677 1.00 92.88 82 ALA A O 1
ATOM 649 N N . VAL A 1 83 ? 9.510 -0.985 -8.703 1.00 91.19 83 VAL A N 1
ATOM 650 C CA . VAL A 1 83 ? 10.897 -1.470 -8.773 1.00 91.19 83 VAL A CA 1
ATOM 651 C C . VAL A 1 83 ? 10.934 -2.999 -8.776 1.00 91.19 83 VAL A C 1
ATOM 653 O O . VAL A 1 83 ? 11.570 -3.592 -9.640 1.00 91.19 83 VAL A O 1
ATOM 656 N N . GLN A 1 84 ? 10.224 -3.654 -7.855 1.00 89.44 84 GLN A N 1
ATOM 657 C CA . GLN A 1 84 ? 10.185 -5.119 -7.775 1.00 89.44 84 GLN A CA 1
ATOM 658 C C . GLN A 1 84 ? 9.620 -5.765 -9.047 1.00 89.44 84 GLN A C 1
ATOM 660 O O . GLN A 1 84 ? 10.184 -6.737 -9.549 1.00 89.44 84 GLN A O 1
ATOM 665 N N . ASP A 1 85 ? 8.531 -5.222 -9.588 1.00 90.75 85 ASP A N 1
ATOM 666 C CA . ASP A 1 85 ? 7.897 -5.733 -10.802 1.00 90.75 85 ASP A CA 1
ATOM 667 C C . ASP A 1 85 ? 8.800 -5.528 -12.030 1.00 90.75 85 ASP A C 1
ATOM 669 O O . ASP A 1 85 ? 8.891 -6.421 -12.877 1.00 90.75 85 ASP A O 1
ATOM 673 N N . PHE A 1 86 ? 9.527 -4.405 -12.103 1.00 89.81 86 PHE A N 1
ATOM 674 C CA . PHE A 1 86 ? 10.525 -4.152 -13.146 1.00 89.81 86 PHE A CA 1
ATOM 675 C C . PHE A 1 86 ? 11.674 -5.169 -13.106 1.00 89.81 86 PHE A C 1
ATOM 677 O O . PHE A 1 86 ? 12.010 -5.759 -14.136 1.00 89.81 86 PHE A O 1
ATOM 684 N N . GLU A 1 87 ? 12.229 -5.430 -11.920 1.00 87.44 87 GLU A N 1
ATOM 685 C CA . GLU A 1 87 ? 13.280 -6.435 -11.725 1.00 87.44 87 GLU A CA 1
ATOM 686 C C . GLU A 1 87 ? 12.798 -7.834 -12.113 1.00 87.44 87 GLU A C 1
ATOM 688 O O . GLU A 1 87 ? 13.431 -8.528 -12.914 1.00 87.44 87 GLU A O 1
ATOM 693 N N . MET A 1 88 ? 11.624 -8.236 -11.617 1.00 86.06 88 MET A N 1
ATOM 694 C CA . MET A 1 88 ? 11.034 -9.526 -11.968 1.00 86.06 88 MET A CA 1
ATOM 695 C C . MET A 1 88 ? 10.781 -9.658 -13.472 1.00 86.06 88 MET A C 1
ATOM 697 O O . MET A 1 88 ? 10.969 -10.743 -14.025 1.00 86.06 88 MET A O 1
ATOM 701 N N . ALA A 1 89 ? 10.364 -8.586 -14.152 1.00 87.56 89 ALA A N 1
ATOM 702 C CA . ALA A 1 89 ? 10.171 -8.596 -15.598 1.00 87.56 89 ALA A CA 1
ATOM 703 C C . ALA A 1 89 ? 11.496 -8.820 -16.346 1.00 87.56 89 ALA A C 1
ATOM 705 O O . ALA A 1 89 ? 11.548 -9.656 -17.254 1.00 87.56 89 ALA A O 1
ATOM 706 N N . LYS A 1 90 ? 12.581 -8.148 -15.936 1.00 84.94 90 LYS A N 1
ATOM 707 C CA . LYS A 1 90 ? 13.912 -8.350 -16.529 1.00 84.94 90 LYS A CA 1
ATOM 708 C C . LYS A 1 90 ? 14.427 -9.771 -16.324 1.00 84.94 90 LYS A C 1
ATOM 710 O O . LYS A 1 90 ? 14.853 -10.395 -17.297 1.00 84.94 90 LYS A O 1
ATOM 715 N N . ILE A 1 91 ? 14.307 -10.306 -15.108 1.00 84.69 91 ILE A N 1
ATOM 716 C CA . ILE A 1 91 ? 14.691 -11.690 -14.792 1.00 84.69 91 ILE A CA 1
ATOM 717 C C . ILE A 1 91 ? 13.906 -12.675 -15.669 1.00 84.69 91 ILE A C 1
ATOM 719 O O . ILE A 1 91 ? 14.503 -13.531 -16.319 1.00 84.69 91 ILE A O 1
ATOM 723 N N . LYS A 1 92 ? 12.576 -12.525 -15.764 1.00 83.19 92 LYS A N 1
ATOM 724 C CA . LYS A 1 92 ? 11.724 -13.396 -16.598 1.00 83.19 92 LYS A CA 1
ATOM 725 C C . LYS A 1 92 ? 12.078 -13.344 -18.084 1.00 83.19 92 LYS A C 1
ATOM 727 O O . LYS A 1 92 ? 11.973 -14.358 -18.762 1.00 83.19 92 LYS A O 1
ATOM 732 N N . SER A 1 93 ? 12.500 -12.185 -18.587 1.00 85.19 93 SER A N 1
ATOM 733 C CA . SER A 1 93 ? 12.951 -12.025 -19.978 1.00 85.19 93 SER A CA 1
ATOM 734 C C . SER A 1 93 ? 14.381 -12.517 -20.245 1.00 85.19 93 SER A C 1
ATOM 736 O O . SER A 1 93 ? 14.847 -12.422 -21.378 1.00 85.19 93 SER A O 1
ATOM 738 N N . GLY A 1 94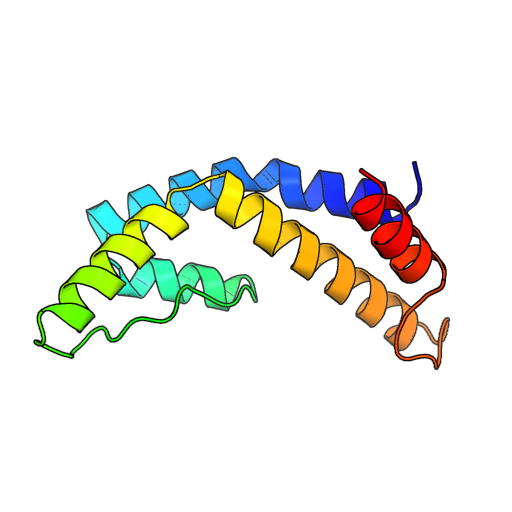 ? 15.096 -13.011 -19.226 1.00 79.69 94 GLY A N 1
ATOM 739 C CA . GLY A 1 94 ? 16.494 -13.436 -19.345 1.00 79.69 94 GLY A CA 1
ATOM 740 C C . GLY A 1 94 ? 17.485 -12.284 -19.544 1.00 79.69 94 GLY A C 1
ATOM 741 O O . GLY A 1 94 ? 18.639 -12.525 -19.883 1.00 79.69 94 GLY A O 1
ATOM 742 N N . GLN A 1 95 ? 17.060 -11.034 -19.330 1.00 73.62 95 GLN A N 1
ATOM 743 C CA . GLN A 1 95 ? 17.899 -9.843 -19.510 1.00 73.62 95 GLN A CA 1
ATOM 744 C C . GLN A 1 95 ? 18.876 -9.614 -18.351 1.00 73.62 95 GLN A C 1
ATOM 746 O O . GLN A 1 95 ? 19.762 -8.770 -18.446 1.00 73.62 95 GLN A O 1
ATOM 751 N N . THR A 1 96 ? 18.710 -10.316 -17.231 1.00 63.91 96 THR A N 1
ATOM 752 C CA . THR A 1 96 ? 19.570 -10.189 -16.050 1.00 63.91 96 THR A CA 1
ATOM 753 C C . THR A 1 96 ? 19.520 -11.484 -15.239 1.00 63.91 96 THR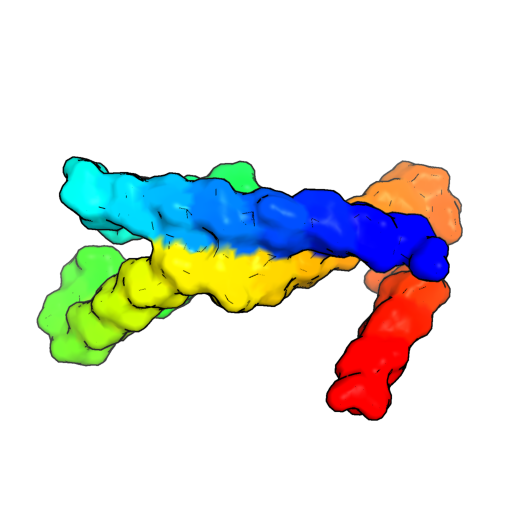 A C 1
ATOM 755 O O . THR A 1 96 ? 18.441 -12.007 -14.973 1.00 63.91 96 THR A O 1
ATOM 758 N N . SER A 1 97 ? 20.691 -11.993 -14.841 1.00 61.00 97 SER A N 1
ATOM 759 C CA . SER A 1 97 ? 20.858 -13.099 -13.879 1.00 61.00 97 SER A CA 1
ATOM 760 C C . SER A 1 97 ? 21.233 -12.616 -12.469 1.00 61.00 97 SER A C 1
ATOM 762 O O . SER A 1 97 ? 21.358 -13.422 -11.551 1.00 61.00 97 SER A O 1
ATOM 764 N N . SER A 1 98 ? 21.460 -11.307 -12.314 1.00 62.12 98 SER A N 1
ATOM 765 C CA . SER A 1 98 ? 21.749 -10.633 -11.046 1.00 62.12 98 SER A CA 1
ATOM 766 C C . SER A 1 98 ? 20.472 -10.422 -10.228 1.00 62.12 98 SER A C 1
ATOM 768 O O . SER A 1 98 ? 19.370 -10.369 -10.767 1.00 62.12 98 SER A O 1
ATOM 770 N N . PHE A 1 99 ? 20.629 -10.260 -8.915 1.00 65.56 99 PHE A N 1
ATOM 771 C CA . PHE A 1 99 ? 19.532 -9.962 -7.990 1.00 65.56 99 PHE A CA 1
ATOM 772 C C . PHE A 1 99 ? 18.977 -8.531 -8.155 1.00 65.56 99 PHE A C 1
ATOM 774 O O . PHE A 1 99 ? 17.889 -8.237 -7.667 1.00 65.56 99 PHE A O 1
ATOM 781 N N . ILE A 1 100 ? 19.731 -7.642 -8.816 1.00 72.00 100 ILE A N 1
ATOM 782 C CA . ILE A 1 100 ? 19.343 -6.257 -9.120 1.00 72.00 100 ILE A CA 1
ATOM 783 C C . ILE A 1 100 ? 19.902 -5.827 -10.484 1.00 72.00 100 ILE A C 1
ATOM 785 O O . ILE A 1 100 ? 21.063 -6.114 -10.800 1.00 72.00 100 ILE A O 1
ATOM 789 N N . SER A 1 101 ? 19.079 -5.149 -11.283 1.00 77.50 101 SER A N 1
ATOM 790 C CA . SER A 1 101 ? 19.461 -4.529 -12.550 1.00 77.50 101 SER A CA 1
ATOM 791 C C . SER A 1 101 ? 20.245 -3.233 -12.339 1.00 77.50 101 SER A C 1
ATOM 793 O O . SER A 1 101 ? 20.131 -2.567 -11.305 1.00 77.50 101 SER A O 1
ATOM 795 N N . GLU A 1 102 ? 21.040 -2.861 -13.342 1.00 80.31 102 GLU A N 1
ATOM 796 C CA . GLU A 1 102 ? 21.837 -1.631 -13.323 1.00 80.31 102 GLU A CA 1
ATOM 797 C C . GLU A 1 102 ? 20.945 -0.388 -13.164 1.00 80.31 102 GLU A C 1
ATOM 799 O O . GLU A 1 102 ? 21.220 0.457 -12.314 1.00 80.31 102 GLU A O 1
ATOM 804 N N . GLU A 1 103 ? 19.793 -0.331 -13.846 1.00 78.25 103 GLU A N 1
ATOM 805 C CA . GLU A 1 103 ? 18.870 0.804 -13.732 1.00 78.25 103 GLU A CA 1
ATOM 806 C C . GLU A 1 103 ? 18.229 0.936 -12.340 1.00 78.25 103 GLU A C 1
ATOM 808 O O . GLU A 1 103 ? 18.032 2.054 -11.855 1.00 78.25 103 GLU A O 1
ATOM 813 N N . ALA A 1 104 ? 17.902 -0.173 -11.666 1.00 78.31 104 ALA A N 1
ATOM 814 C CA . ALA A 1 104 ? 17.390 -0.107 -10.295 1.00 78.31 104 ALA A CA 1
ATOM 815 C C . ALA A 1 104 ? 18.477 0.263 -9.286 1.00 78.31 104 ALA A C 1
ATOM 817 O O . ALA A 1 104 ? 18.197 0.978 -8.318 1.00 78.31 104 ALA A O 1
ATOM 818 N N . TYR A 1 105 ? 19.712 -0.184 -9.514 1.00 81.62 105 TYR A N 1
ATOM 819 C CA . TYR A 1 105 ? 20.851 0.214 -8.697 1.00 81.62 105 TYR A CA 1
ATOM 820 C C . TYR A 1 105 ? 21.106 1.725 -8.796 1.00 81.62 105 TYR A C 1
ATOM 822 O O . TYR A 1 105 ? 21.178 2.403 -7.768 1.00 81.62 105 TYR A O 1
ATOM 830 N N . GLU A 1 106 ? 21.150 2.273 -10.012 1.00 82.94 106 GLU A N 1
ATOM 831 C CA . GLU A 1 106 ? 21.300 3.714 -10.251 1.00 82.94 106 GLU A CA 1
ATOM 832 C C . GLU A 1 106 ? 20.173 4.525 -9.606 1.00 82.94 106 GLU A C 1
ATOM 834 O O . GLU A 1 106 ? 20.427 5.526 -8.930 1.00 82.94 106 GLU A O 1
ATOM 839 N N . TYR A 1 107 ? 18.924 4.069 -9.746 1.00 82.62 107 TYR A N 1
ATOM 840 C CA . TYR A 1 107 ? 17.778 4.714 -9.111 1.00 82.62 107 TYR A CA 1
ATOM 841 C C . TYR A 1 107 ? 17.928 4.783 -7.583 1.00 82.62 107 TYR A C 1
ATOM 843 O O . TYR A 1 107 ? 17.730 5.842 -6.980 1.00 82.62 107 TYR A O 1
ATOM 851 N N . GLN A 1 108 ? 18.330 3.680 -6.941 1.00 80.81 108 GLN A N 1
ATOM 852 C CA . GLN A 1 108 ? 18.534 3.644 -5.491 1.00 80.81 108 GLN A CA 1
ATOM 853 C C . GLN A 1 108 ? 19.674 4.560 -5.029 1.00 80.81 108 GLN A C 1
ATOM 855 O O . GLN A 1 108 ? 19.528 5.227 -4.002 1.00 80.81 108 GLN A O 1
ATOM 860 N N . GLN A 1 109 ? 20.788 4.613 -5.765 1.00 81.12 109 GLN A N 1
ATOM 861 C CA . GLN A 1 109 ? 21.908 5.507 -5.449 1.00 81.12 109 GLN A CA 1
ATOM 862 C C . GLN A 1 109 ? 21.486 6.975 -5.557 1.00 81.12 109 GLN A C 1
ATOM 864 O O . GLN A 1 109 ? 21.663 7.741 -4.610 1.00 81.12 109 GLN A O 1
ATOM 869 N N . ASN A 1 110 ? 20.821 7.347 -6.652 1.00 77.81 110 ASN A N 1
ATOM 870 C CA . ASN A 1 110 ? 20.350 8.713 -6.879 1.00 77.81 110 ASN A CA 1
ATOM 871 C C . ASN A 1 110 ? 19.311 9.162 -5.844 1.00 77.81 110 ASN A C 1
ATOM 873 O O . ASN A 1 110 ? 19.264 10.337 -5.482 1.00 77.81 110 ASN A O 1
ATOM 877 N N . LYS A 1 111 ? 18.495 8.234 -5.330 1.00 76.19 111 LYS A N 1
ATOM 878 C CA . LYS A 1 111 ? 17.534 8.520 -4.259 1.00 76.19 111 LYS A CA 1
ATOM 879 C C . LYS 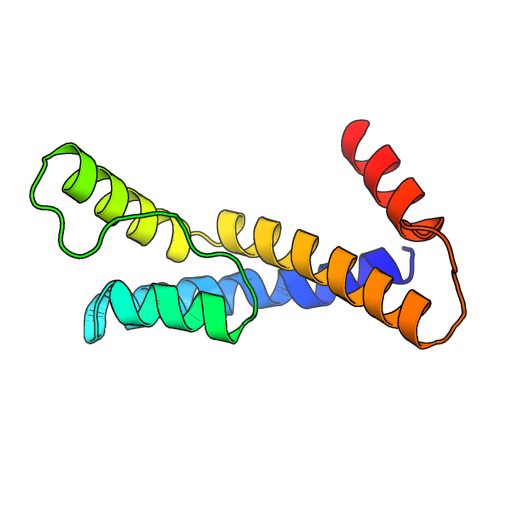A 1 111 ? 18.200 8.783 -2.905 1.00 76.19 111 LYS A C 1
ATOM 881 O O . LYS A 1 111 ? 17.654 9.545 -2.123 1.00 76.19 111 LYS A O 1
ATOM 886 N N . ARG A 1 112 ? 19.350 8.168 -2.608 1.00 69.94 112 ARG A N 1
ATOM 887 C CA . ARG A 1 112 ? 20.073 8.368 -1.332 1.00 69.94 112 ARG A CA 1
ATOM 888 C C . ARG A 1 112 ? 20.815 9.702 -1.248 1.00 69.94 112 ARG A C 1
ATOM 890 O O . ARG A 1 112 ? 21.166 10.118 -0.151 1.00 69.94 112 ARG A O 1
ATOM 897 N N . VAL A 1 113 ? 21.090 10.325 -2.392 1.00 60.91 113 VAL A N 1
ATOM 898 C CA . VAL A 1 113 ? 21.832 11.593 -2.498 1.00 60.91 113 VAL A CA 1
ATOM 899 C C . VAL A 1 113 ? 20.897 12.817 -2.449 1.00 60.91 113 VAL A C 1
ATOM 901 O O . VAL A 1 113 ? 21.372 13.937 -2.274 1.00 60.91 113 VAL A O 1
ATOM 904 N N . LYS A 1 114 ? 19.580 12.615 -2.574 1.00 49.19 114 LYS A N 1
ATOM 905 C CA . LYS A 1 114 ? 18.542 13.651 -2.439 1.00 49.19 114 LYS A CA 1
ATOM 906 C C . LYS A 1 114 ? 17.942 13.661 -1.038 1.00 49.19 114 LYS A C 1
ATOM 908 O O . LYS A 1 114 ? 17.595 14.771 -0.585 1.00 49.19 114 LYS A O 1
#

Foldseek 3Di:
DDPLVVLLCVLLVCLQVQLVVLLVCCVPPRNVVNCVVCVVVVFHAQDADPPDPDPVRVVSRVVSSVLRNDSVNSSVRSSVVSLVVVQVVCVVVVVDPDPHDPVSVVVVVVVVVD

=== Feature glossary ===
A reading guide for the features in this record.

Start from the sequence.

  · Sequence gives the chain of amino acids in standard one-letter code (A=alanine, C=cysteine, …, Y=tyrosine), read N→C. It is the only feature that is directly encoded by the gene; all structural features are derived from the folded form of this sequence.

Fold it, and you get atomic coordinates and the backbone conformation that goes with them.

  · The mmCIF table is the protein's shape written out atom by atom. For each backbone N, Cα, C, and carbonyl O, it records an (x, y, z) coordinate triple in Å plus the residue type, chain letter, and residue number.

  · Backbone dihedral angles. Every residue except chain termini has a φ (preceding-C → N → Cα → C) and a ψ (N → Cα → C → next-N). They are reported in degrees following the IUPAC sign convention. Secondary structure is essentially a statement about which (φ, ψ) basin each residue occupies.

  · DSSP 8-state secondary structure assigns each residue one of H (α-helix), G (3₁₀-helix), I (π-helix), E (extended β-strand), B (isolated β-bridge), T (hydrogen-bonded turn), S (bend), or '-' (coil). The assignment is computed from backbone hydrogen-bond geometry via the Kabsch–Sander algorithm.

  · P-SEA three-state annotation labels each residue as helix, strand, or co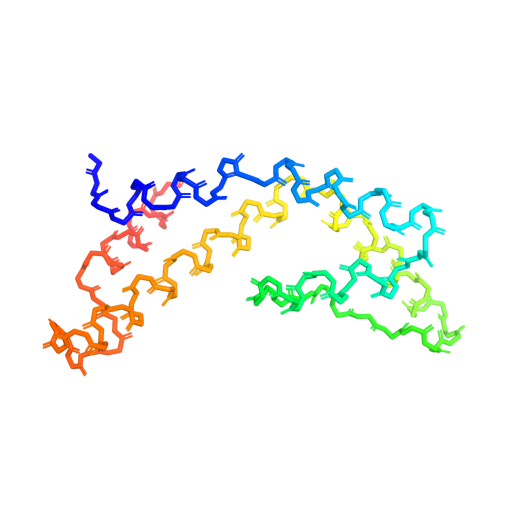il based purely on the geometry of the Cα trace. It serves as a fallback when the full backbone (and thus DSSP) is unavailable.

Summarize the fold with a handful of shape descriptors and a per-residue structural alphabet.

  · Radius of gyration (Rg) is the root-mean-square distance of Cα atoms from their centroid — a single number for overall size and compactness. A globular domain of N residues has Rg ≈ 2.2·N^0.38 Å; an extended or disordered chain has a much larger Rg. The Cα contact count is the number of residue pairs whose Cα atoms are within 8 Å and are more than four positions apart in sequence — a standard proxy for tertiary packing density. The bounding box is the smallest axis-aligned box enclosing all Cα atoms.

  · Foldseek's 3Di representation compresses backbone geometry into a per-residue letter drawn from a learned twenty-state alphabet. It captures the tertiary interaction pattern around each residue — which residues are packed against it in space, regardless of where they are in sequence.

  · Accessible surface area quantifies burial. A residue with SASA near zero is packed into the hydrophobic core; one with SASA >100 Å² sits on the surface. Computed here via the Shrake–Rupley numerical algorithm with a 1.4 Å probe.

Ask how reliable the model is.

  · For AlphaFold models, the B-factor field carries pLDDT — the model's own estimate of local accuracy on a 0–100 scale. Regions with pLDDT<50 should be treated as essentially unmodeled; they often correspond to intrinsically disordered segments.

  · For experimental (PDB) structures, the B-factor (temperature factor) quantifies the positional spread of each atom in the crystal — a combination of thermal vibration and static disorder — in units of Å². High B-factors mark flexible loops or poorly resolved regions; low B-factors mark the rigid, well-ordered core.

  · PAE(i, j) answers: if I align the predicted and true structures on residue i, how far off (in Å) do I expect residue j to be? A block-diagonal PAE matrix with low values on the blocks and high values off-diagonal is the signature of a multi-domain protein with confidently predicted domains but uncertain inter-domain orientation.

Place it in context: what it resembles, what it is annotated as, and how it looks.

  · Structural nearest neighbors (via Foldseek easy-search vs the PDB). Reported per hit: target PDB id, E-value, and alignment TM-score. A TM-score above ~0.5 is the conventional threshold for 'same fold'.

  · Functional annotations link the protein to curated databases. InterPro entries identify conserved domains and families by matching the sequence against member-database signatures (Pfam, PROSITE, CDD, …). Gene Ontology (GO) terms describe molecular function, biological process, and cellular component in a controlled vocabulary. CATH places the structure in a hierarchical fold classification (Class/Architecture/Topology/Homologous-superfamily). The organism is the source species.

  · Plot images: a contact map (which residues are close in 3D, as an N×N binary image), a Ramachandran scatter (backbone torsion angles, revealing secondary-structure composition at a glance), and — for AlphaFold structures — a PAE heatmap (pairwise prediction confidence).

  · Structure images are PyMOL renders from six orthogonal camera directions. Cartoon representation draws helices as coils and strands as arrows; sticks shows the backbone as bonds; surface shows the solvent-excluded envelope. Rainbow coloring maps sequence position to hue (blue→red, N→C); chai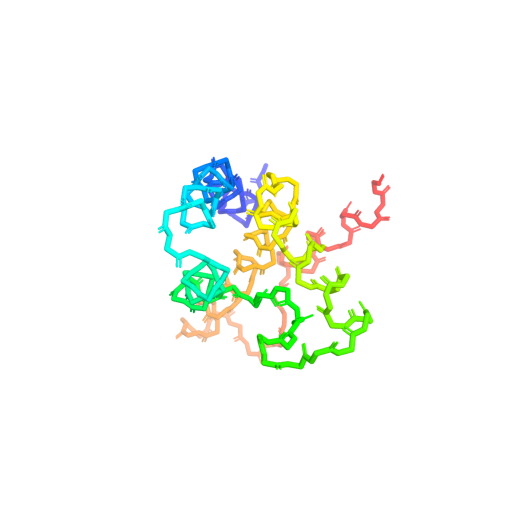n coloring assigns a distinct color per polypeptide.